Protein AF-A0A3M1CY57-F1 (afdb_monomer_lite)

Foldseek 3Di:
DQLCVQPPDLVSLLPDDPVCLVVNLVVVLVVLCVVCVVVPDDNPVSNVCSSVVSVCSNPDDPPVPPDDD

Radius of gyration: 12.47 Å; chains: 1; bounding box: 30×24×33 Å

Structure (mmCIF, N/CA/C/O backbone):
data_AF-A0A3M1CY57-F1
#
_entry.id   AF-A0A3M1CY57-F1
#
loop_
_atom_site.group_PDB
_atom_site.id
_atom_site.type_symbol
_atom_site.label_atom_id
_atom_site.label_alt_id
_atom_site.label_comp_id
_atom_site.label_asym_id
_atom_site.label_entity_id
_atom_site.label_seq_id
_atom_site.pdbx_PDB_ins_code
_atom_site.Cartn_x
_atom_site.Cartn_y
_atom_site.Cartn_z
_atom_site.occupancy
_atom_site.B_iso_or_equiv
_atom_site.auth_seq_id
_atom_site.auth_comp_id
_atom_site.auth_asym_id
_atom_site.auth_atom_id
_atom_site.pdbx_PDB_model_num
ATOM 1 N N . MET A 1 1 ? -9.401 13.927 -5.594 1.00 64.19 1 MET A N 1
ATOM 2 C CA . MET A 1 1 ? -8.105 14.078 -4.896 1.00 64.19 1 MET A CA 1
ATOM 3 C C . MET A 1 1 ? -7.546 12.672 -4.728 1.00 64.19 1 MET A C 1
ATOM 5 O O . MET A 1 1 ? -8.360 11.795 -4.469 1.00 64.19 1 MET A O 1
ATOM 9 N N . LYS A 1 2 ? -6.253 12.424 -4.973 1.00 88.75 2 LYS A N 1
ATOM 10 C CA . LYS A 1 2 ? -5.686 11.066 -4.864 1.00 88.75 2 LYS A CA 1
ATOM 11 C C . LYS A 1 2 ? -5.619 10.642 -3.396 1.00 88.75 2 LYS A C 1
ATOM 13 O O . LYS A 1 2 ? -5.203 11.446 -2.563 1.00 88.75 2 LYS A O 1
ATOM 18 N N . LEU A 1 3 ? -6.043 9.418 -3.089 1.00 96.56 3 LEU A N 1
ATOM 19 C CA . LEU A 1 3 ? -6.022 8.871 -1.729 1.00 96.56 3 LEU A CA 1
ATOM 20 C C . LEU A 1 3 ? -4.585 8.674 -1.242 1.00 96.56 3 LEU A C 1
ATOM 22 O O . LEU A 1 3 ? -4.263 9.045 -0.117 1.00 96.56 3 LEU A O 1
ATOM 26 N N . LEU A 1 4 ? -3.704 8.160 -2.105 1.00 97.19 4 LEU A N 1
ATOM 27 C CA . LEU A 1 4 ? -2.311 7.853 -1.774 1.00 97.19 4 LEU A CA 1
ATOM 28 C C . LEU A 1 4 ? -1.532 9.082 -1.281 1.00 97.19 4 LEU A C 1
ATOM 30 O O . LEU A 1 4 ? -0.675 8.962 -0.413 1.00 97.19 4 LEU A O 1
ATOM 34 N N . GLU A 1 5 ? -1.852 10.274 -1.789 1.00 96.56 5 GLU A N 1
ATOM 35 C CA . GLU A 1 5 ? -1.212 11.536 -1.385 1.00 96.56 5 GLU A CA 1
ATOM 36 C C . GLU A 1 5 ? -1.568 11.968 0.050 1.00 96.56 5 GLU A C 1
ATOM 38 O O . GLU A 1 5 ? -0.962 12.898 0.578 1.00 96.56 5 GLU A O 1
ATOM 43 N N . GLN A 1 6 ? -2.542 11.307 0.680 1.00 95.69 6 GLN A N 1
ATOM 44 C CA . GLN A 1 6 ? -3.011 11.593 2.038 1.00 95.69 6 GLN A CA 1
ATOM 45 C C . GLN A 1 6 ? -2.552 10.546 3.066 1.00 95.69 6 GLN A C 1
ATOM 47 O O . GLN A 1 6 ? -2.818 10.706 4.257 1.00 95.69 6 GLN A O 1
ATOM 52 N N . ILE A 1 7 ? -1.869 9.480 2.633 1.00 96.88 7 ILE A N 1
ATOM 53 C CA . ILE A 1 7 ? -1.430 8.385 3.504 1.00 96.88 7 ILE A CA 1
ATOM 54 C C . ILE A 1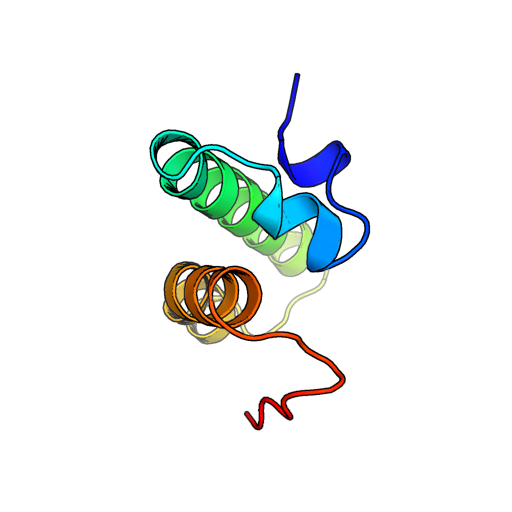 7 ? 0.039 8.582 3.878 1.00 96.88 7 ILE A C 1
ATOM 56 O O . ILE A 1 7 ? 0.937 8.312 3.083 1.00 96.88 7 ILE A O 1
ATOM 60 N N . PHE A 1 8 ? 0.290 9.019 5.113 1.00 96.06 8 PHE A N 1
ATOM 61 C CA . PHE A 1 8 ? 1.645 9.218 5.648 1.00 96.06 8 PHE A CA 1
ATOM 62 C C . PHE A 1 8 ? 2.022 8.164 6.695 1.00 96.06 8 PHE A C 1
ATOM 64 O O . PHE A 1 8 ? 3.187 8.044 7.074 1.00 96.06 8 PHE A O 1
ATOM 71 N N . SER A 1 9 ? 1.041 7.394 7.166 1.00 95.69 9 SER A N 1
ATOM 72 C CA . SER A 1 9 ? 1.215 6.350 8.171 1.00 95.69 9 SER A CA 1
ATOM 73 C C . SER A 1 9 ? 0.154 5.246 8.035 1.00 95.69 9 SER A C 1
ATOM 75 O O . SER A 1 9 ? -0.922 5.494 7.481 1.00 95.69 9 SER A O 1
ATOM 77 N N . PRO A 1 10 ? 0.377 4.043 8.606 1.00 95.44 10 PRO A N 1
ATOM 78 C CA . PRO A 1 10 ? -0.660 3.008 8.690 1.00 95.44 10 PRO A CA 1
ATOM 79 C C . PRO A 1 10 ? -1.935 3.472 9.416 1.00 95.44 10 PRO A C 1
ATOM 81 O O . PRO A 1 10 ? -3.017 2.944 9.174 1.00 95.44 10 PRO A O 1
ATOM 84 N N . LEU A 1 11 ? -1.837 4.481 10.291 1.00 95.81 11 LEU A N 1
ATOM 85 C CA . LEU A 1 11 ? -2.999 5.065 10.964 1.00 95.81 11 LEU A CA 1
ATOM 86 C C . LEU A 1 11 ? -3.898 5.848 10.005 1.00 95.81 11 LEU A C 1
ATOM 88 O O . LEU A 1 11 ? -5.102 5.907 10.231 1.00 95.81 11 LEU A O 1
ATOM 92 N N . ASP A 1 12 ? -3.341 6.447 8.953 1.00 97.06 12 ASP A N 1
ATOM 93 C CA . ASP A 1 12 ? -4.136 7.154 7.945 1.00 97.06 12 ASP A CA 1
ATOM 94 C C . ASP A 1 12 ? -4.906 6.168 7.071 1.00 97.06 12 ASP A C 1
ATOM 96 O O . ASP A 1 12 ? -6.076 6.392 6.776 1.00 97.06 12 ASP A O 1
ATOM 100 N N . LEU A 1 13 ? -4.287 5.025 6.761 1.00 96.75 13 LEU A N 1
ATOM 101 C CA . LEU A 1 13 ? -4.926 3.930 6.036 1.00 96.75 13 LEU A CA 1
ATOM 102 C C . LEU A 1 13 ? -6.178 3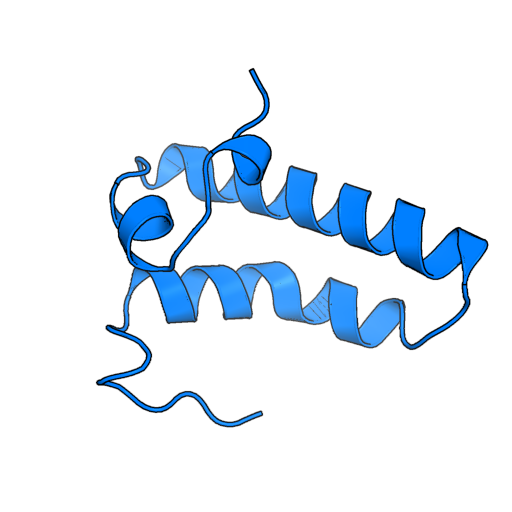.415 6.766 1.00 96.75 13 LEU A C 1
ATOM 104 O O . LEU A 1 13 ? -7.215 3.221 6.142 1.00 96.75 13 LEU A O 1
ATOM 108 N N . LYS A 1 14 ? -6.113 3.273 8.096 1.00 96.19 14 LYS A N 1
ATOM 109 C CA . LYS A 1 14 ? -7.244 2.832 8.936 1.00 96.19 14 LYS A CA 1
ATOM 110 C C . LYS A 1 14 ? -8.415 3.823 8.996 1.00 96.19 14 LYS A C 1
ATOM 112 O O . LYS A 1 14 ? -9.481 3.459 9.481 1.00 96.19 14 LYS A O 1
ATOM 117 N N . LYS A 1 15 ? -8.227 5.077 8.563 1.00 96.56 15 LYS A N 1
ATOM 118 C CA . LYS A 1 15 ? -9.302 6.088 8.503 1.00 96.56 15 LYS A CA 1
ATOM 119 C C . LYS A 1 15 ? -10.109 5.998 7.210 1.00 96.56 15 LYS A C 1
ATOM 121 O O . LYS A 1 15 ? -11.164 6.625 7.124 1.00 96.56 15 LYS A O 1
ATOM 126 N N . LEU A 1 16 ? -9.608 5.279 6.206 1.00 97.38 16 LEU A N 1
ATOM 127 C CA . LEU A 1 16 ? -10.319 5.105 4.950 1.00 97.38 16 LEU A CA 1
ATOM 128 C C . LEU A 1 16 ? -11.503 4.146 5.134 1.00 97.38 16 LEU A C 1
ATOM 130 O O . LEU A 1 16 ? -11.353 3.118 5.792 1.00 97.38 16 LEU A O 1
ATOM 134 N N . PRO A 1 17 ? -12.662 4.438 4.526 1.00 97.25 17 PRO A N 1
ATOM 135 C CA . PRO A 1 17 ? -13.709 3.446 4.319 1.00 97.25 17 PRO A CA 1
ATOM 136 C C . PRO A 1 17 ? -13.180 2.241 3.530 1.00 97.25 17 PRO A C 1
ATOM 138 O O . PRO A 1 17 ? -12.396 2.406 2.596 1.00 97.25 17 PRO A O 1
ATOM 141 N N . GLU A 1 18 ? -13.65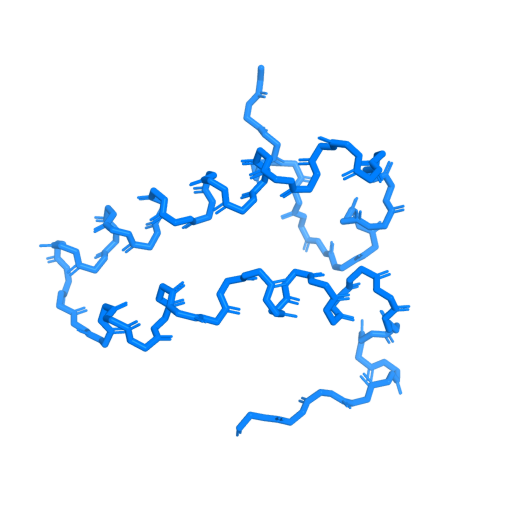2 1.036 3.854 1.00 96.88 18 GLU A N 1
ATOM 142 C CA . GLU A 1 18 ? -13.205 -0.212 3.212 1.00 96.88 18 GLU A CA 1
ATOM 143 C C . GLU A 1 18 ? -13.405 -0.198 1.684 1.00 96.88 18 GLU A C 1
ATOM 145 O O . GLU A 1 18 ? -12.540 -0.628 0.925 1.00 96.88 18 GLU A O 1
ATOM 150 N N . GLU A 1 19 ? -14.499 0.406 1.221 1.00 97.25 19 GLU A N 1
ATOM 151 C CA . GLU A 1 19 ? -14.819 0.62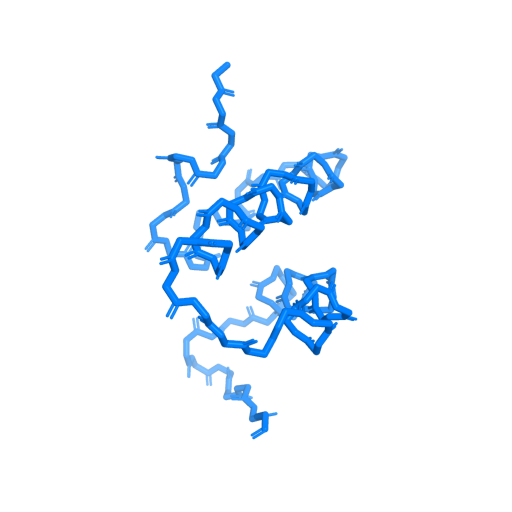8 -0.197 1.00 97.25 19 GLU A CA 1
ATOM 152 C C . GLU A 1 19 ? -13.782 1.477 -0.958 1.00 97.25 19 GLU A C 1
ATOM 154 O O . GLU A 1 19 ? -13.711 1.413 -2.183 1.00 97.25 19 GLU A O 1
ATOM 159 N N . GLN A 1 20 ? -12.946 2.252 -0.257 1.00 97.94 20 GLN A N 1
ATOM 160 C CA . GLN A 1 20 ? -11.876 3.050 -0.865 1.00 97.94 20 GLN A CA 1
ATOM 161 C C . GLN A 1 20 ? -10.545 2.292 -0.973 1.00 97.94 20 GLN A C 1
ATOM 163 O O . GLN A 1 20 ? -9.618 2.773 -1.630 1.00 97.94 20 GLN A O 1
ATOM 168 N N . LEU A 1 21 ? -10.423 1.105 -0.367 1.00 98.06 21 LEU A N 1
ATOM 169 C CA . LEU A 1 21 ? -9.171 0.342 -0.373 1.00 98.06 21 LEU A CA 1
ATOM 170 C C . LEU A 1 21 ? -8.802 -0.158 -1.772 1.00 98.06 21 LEU A C 1
ATOM 172 O O . LEU A 1 21 ? -7.627 -0.133 -2.133 1.00 98.06 21 LEU A O 1
ATOM 176 N N . GLU A 1 22 ? -9.783 -0.548 -2.589 1.00 97.94 22 GLU A N 1
ATOM 177 C CA . GLU A 1 22 ? -9.532 -0.954 -3.977 1.00 97.94 22 GLU A CA 1
ATOM 178 C C . GLU A 1 22 ? -8.963 0.209 -4.806 1.00 97.94 22 GLU A C 1
ATOM 180 O O . GLU A 1 22 ? -7.985 0.036 -5.541 1.00 97.94 22 GLU A O 1
ATOM 185 N N . GLN A 1 23 ? -9.510 1.417 -4.623 1.00 98.12 23 GLN A N 1
ATOM 186 C CA . GLN A 1 23 ? -8.987 2.624 -5.262 1.00 98.12 23 GLN A CA 1
ATOM 187 C C . GLN A 1 23 ? -7.546 2.901 -4.817 1.00 98.12 23 GLN A C 1
ATOM 189 O O . GLN A 1 23 ? -6.682 3.146 -5.661 1.00 98.12 23 GLN A O 1
ATOM 194 N N . LEU A 1 24 ? -7.264 2.830 -3.511 1.00 98.44 24 LEU A N 1
ATOM 195 C CA . LEU A 1 24 ? -5.915 3.040 -2.989 1.00 98.44 24 LEU A CA 1
ATOM 196 C C . LEU A 1 24 ? -4.913 2.030 -3.573 1.00 98.44 24 LEU A C 1
ATOM 198 O O . LEU A 1 24 ? -3.825 2.425 -3.990 1.00 98.44 24 LEU A O 1
ATOM 202 N N . CYS A 1 25 ? -5.276 0.746 -3.651 1.00 98.50 25 CYS A N 1
ATOM 203 C CA . CYS A 1 25 ? -4.443 -0.286 -4.275 1.00 98.50 25 CYS A CA 1
ATOM 204 C C . CYS A 1 25 ? -4.138 0.045 -5.744 1.00 98.50 25 CYS A C 1
ATOM 206 O O . CYS A 1 25 ? -2.995 -0.094 -6.183 1.00 98.50 25 CYS A O 1
ATOM 208 N N . GLY A 1 26 ? -5.129 0.544 -6.491 1.00 98.44 26 GLY A N 1
ATOM 209 C CA . GLY A 1 26 ? -4.936 1.047 -7.853 1.00 98.44 26 GLY A CA 1
ATOM 210 C C . GLY A 1 26 ? -3.895 2.165 -7.930 1.00 98.44 26 GLY A C 1
ATOM 211 O O . GLY A 1 26 ? -2.936 2.065 -8.695 1.00 98.44 26 GLY A O 1
ATOM 212 N N . GLU A 1 27 ? -4.026 3.183 -7.079 1.00 98.56 27 GLU A N 1
ATOM 213 C CA . GLU A 1 27 ? -3.087 4.309 -7.030 1.00 98.56 27 GLU A CA 1
ATOM 214 C C . GLU A 1 27 ? -1.658 3.872 -6.641 1.00 98.56 27 GLU A C 1
ATOM 216 O O . GLU A 1 27 ? -0.678 4.393 -7.184 1.00 98.56 27 GLU A O 1
ATOM 221 N N . ILE A 1 28 ? -1.519 2.890 -5.741 1.00 98.25 28 ILE A N 1
ATOM 222 C CA . ILE A 1 28 ? -0.223 2.302 -5.363 1.00 98.25 28 ILE A CA 1
ATOM 223 C C . ILE A 1 28 ? 0.399 1.551 -6.544 1.00 98.25 28 ILE A C 1
ATOM 225 O O . ILE A 1 28 ? 1.587 1.736 -6.819 1.00 98.25 28 ILE A O 1
ATOM 229 N N . ARG A 1 29 ? -0.378 0.738 -7.273 1.00 98.31 29 ARG A N 1
ATOM 230 C CA . ARG A 1 29 ? 0.108 0.021 -8.465 1.00 98.31 29 ARG A CA 1
ATOM 231 C C . ARG A 1 29 ? 0.619 0.992 -9.526 1.00 98.31 29 ARG A C 1
ATOM 233 O O . ARG A 1 29 ? 1.737 0.817 -10.011 1.00 98.31 29 ARG A O 1
ATOM 240 N N . ASP A 1 30 ? -0.137 2.049 -9.817 1.00 97.94 30 ASP A N 1
ATOM 241 C CA . ASP A 1 30 ? 0.276 3.087 -10.767 1.00 97.94 30 ASP A CA 1
ATOM 242 C C . ASP A 1 30 ? 1.583 3.762 -10.331 1.00 97.94 30 ASP A C 1
ATOM 244 O O . ASP A 1 30 ? 2.482 3.992 -11.145 1.00 97.94 30 ASP A O 1
ATOM 248 N N . ARG A 1 31 ? 1.734 4.029 -9.027 1.00 97.44 31 ARG A N 1
ATOM 249 C CA . ARG A 1 31 ? 2.965 4.601 -8.473 1.00 97.44 31 ARG A CA 1
ATOM 250 C C . ARG A 1 31 ? 4.157 3.653 -8.596 1.00 97.44 31 ARG A C 1
ATOM 252 O O . ARG A 1 31 ? 5.246 4.113 -8.938 1.00 97.44 31 ARG A O 1
ATOM 259 N N . ILE A 1 32 ? 3.974 2.360 -8.328 1.00 97.44 32 ILE A N 1
ATOM 260 C CA . ILE A 1 32 ? 5.027 1.345 -8.489 1.00 97.44 32 ILE A CA 1
ATOM 261 C C . ILE A 1 32 ? 5.482 1.301 -9.950 1.00 97.44 32 ILE A C 1
ATOM 263 O O . ILE A 1 32 ? 6.685 1.361 -10.205 1.00 97.44 32 ILE A O 1
ATOM 267 N N . VAL A 1 33 ? 4.545 1.255 -10.903 1.00 97.31 33 VAL A N 1
ATOM 268 C CA . VAL A 1 33 ? 4.866 1.249 -12.338 1.00 97.31 33 VAL A CA 1
ATOM 269 C C . VAL A 1 33 ? 5.654 2.502 -12.723 1.00 97.31 33 VAL A C 1
ATOM 271 O O . VAL A 1 33 ? 6.720 2.364 -13.316 1.00 97.31 33 VAL A O 1
ATOM 274 N N . ASP A 1 34 ? 5.193 3.698 -12.336 1.00 97.06 34 ASP A N 1
ATOM 275 C CA . ASP A 1 34 ? 5.854 4.970 -12.675 1.00 97.06 34 ASP A CA 1
ATOM 276 C C . ASP A 1 34 ? 7.291 5.070 -12.136 1.00 97.06 34 ASP A C 1
ATOM 278 O O . ASP A 1 34 ? 8.184 5.603 -12.800 1.00 97.06 34 ASP A O 1
ATOM 282 N N . VAL A 1 35 ? 7.529 4.564 -10.923 1.00 96.62 35 VAL A N 1
ATOM 283 C CA . VAL A 1 35 ? 8.853 4.605 -10.289 1.00 96.62 35 VAL A CA 1
ATOM 284 C C . VAL A 1 35 ? 9.777 3.548 -10.887 1.00 96.62 35 VAL A C 1
ATOM 286 O O . VAL A 1 35 ? 10.919 3.855 -11.237 1.00 96.62 35 VAL A O 1
ATOM 289 N N . VAL A 1 36 ? 9.308 2.307 -11.013 1.00 96.38 36 VAL A N 1
ATOM 290 C CA . VAL A 1 36 ? 10.141 1.186 -11.465 1.00 96.38 36 VAL A CA 1
ATOM 291 C C . VAL A 1 36 ? 10.433 1.281 -12.963 1.00 96.38 36 VAL A C 1
ATOM 293 O O . VAL A 1 36 ? 11.533 0.932 -13.380 1.00 96.38 36 VAL A O 1
ATOM 296 N N . SER A 1 37 ? 9.526 1.829 -13.779 1.00 95.12 37 SER A N 1
ATOM 297 C CA . SER A 1 37 ? 9.783 2.023 -15.214 1.00 95.12 37 SER A CA 1
ATOM 298 C C . SER A 1 37 ? 10.931 2.999 -15.494 1.00 95.12 37 SER A C 1
ATOM 300 O O . SER A 1 37 ? 11.553 2.917 -16.549 1.00 95.12 37 SER A O 1
ATOM 302 N N . LYS A 1 38 ? 11.210 3.928 -14.568 1.00 96.31 38 LYS A N 1
ATOM 303 C CA . LYS A 1 38 ? 12.285 4.929 -14.691 1.00 96.31 38 LYS A CA 1
ATOM 304 C C . LYS A 1 38 ? 13.603 4.457 -14.084 1.00 96.31 38 LYS A C 1
ATOM 306 O O . LYS A 1 38 ? 14.660 4.828 -14.580 1.00 96.31 38 LYS A O 1
ATOM 311 N N . ASN A 1 39 ? 13.537 3.666 -13.013 1.00 95.56 39 ASN A N 1
ATOM 312 C CA . ASN A 1 39 ? 14.704 3.327 -12.194 1.00 95.56 39 ASN A CA 1
ATOM 313 C C . ASN A 1 39 ? 15.139 1.852 -12.300 1.00 95.56 39 ASN A C 1
ATOM 315 O O . ASN A 1 39 ? 16.227 1.508 -11.847 1.00 95.56 39 ASN A O 1
ATOM 319 N N . GLY A 1 40 ? 14.315 0.978 -12.889 1.00 88.94 40 GLY A N 1
ATOM 320 C CA . GLY A 1 40 ? 14.480 -0.476 -12.805 1.00 88.94 40 GLY A CA 1
ATOM 321 C C . GLY A 1 40 ? 14.077 -1.038 -11.432 1.00 88.94 40 GLY A C 1
ATOM 322 O O . GLY A 1 40 ? 13.787 -0.291 -10.498 1.00 88.94 40 GLY A O 1
ATOM 323 N N . GLY A 1 41 ? 14.011 -2.370 -11.307 1.00 90.38 41 GLY A N 1
ATOM 324 C CA . GLY A 1 41 ? 13.663 -3.060 -10.055 1.00 90.38 41 GLY A CA 1
ATOM 325 C C . GLY A 1 41 ? 12.686 -4.228 -10.225 1.00 90.38 41 GLY A C 1
ATOM 326 O O . GLY A 1 41 ? 12.334 -4.621 -11.339 1.00 90.38 41 GLY A O 1
ATOM 327 N N . HIS A 1 42 ? 12.242 -4.798 -9.102 1.00 90.50 42 HIS A N 1
ATOM 328 C CA . HIS A 1 42 ? 11.373 -5.978 -9.073 1.00 90.50 42 HIS A CA 1
ATOM 329 C C . HIS A 1 42 ? 9.886 -5.632 -9.250 1.00 90.50 42 HIS A C 1
ATOM 331 O O . HIS A 1 42 ? 9.096 -5.692 -8.312 1.00 90.50 42 HIS A O 1
ATOM 337 N N . LEU A 1 43 ? 9.490 -5.294 -10.479 1.00 93.12 43 LEU A N 1
ATOM 338 C CA . LEU A 1 43 ? 8.122 -4.862 -10.786 1.00 93.12 43 LEU A CA 1
ATOM 339 C C . LEU A 1 43 ? 7.056 -5.914 -10.431 1.00 93.12 43 LEU A C 1
ATOM 341 O O . LEU A 1 43 ? 6.109 -5.621 -9.705 1.00 93.12 43 LEU A O 1
ATOM 345 N N . ALA A 1 44 ? 7.205 -7.139 -10.944 1.00 92.81 44 ALA A N 1
ATOM 346 C CA . ALA A 1 44 ? 6.165 -8.164 -10.846 1.00 92.81 44 ALA A CA 1
ATOM 347 C C . ALA A 1 44 ? 5.888 -8.595 -9.397 1.00 92.81 44 ALA A C 1
ATOM 349 O O . ALA A 1 44 ? 4.730 -8.726 -9.009 1.00 92.81 44 ALA A O 1
ATOM 350 N N . SER A 1 45 ? 6.936 -8.767 -8.584 1.00 93.62 45 SER A N 1
ATOM 351 C CA . SER A 1 45 ? 6.774 -9.133 -7.174 1.00 93.62 45 SER A CA 1
ATOM 352 C C . SER A 1 45 ? 6.149 -8.003 -6.363 1.00 93.62 45 SER A C 1
ATOM 354 O O . SER A 1 45 ? 5.292 -8.278 -5.535 1.00 93.62 45 SER A O 1
ATOM 356 N N . SER A 1 46 ? 6.521 -6.741 -6.619 1.00 95.25 46 SER A N 1
ATOM 357 C CA . SER A 1 46 ? 5.924 -5.593 -5.927 1.00 95.25 46 SER A CA 1
ATOM 358 C C . SER A 1 46 ? 4.448 -5.409 -6.274 1.00 95.25 46 SER A C 1
ATOM 360 O O . SER A 1 46 ? 3.657 -5.126 -5.382 1.00 95.25 46 SER A O 1
ATOM 362 N N . LEU A 1 47 ? 4.058 -5.602 -7.539 1.00 97.00 47 LEU A N 1
ATOM 363 C CA . LEU A 1 47 ? 2.653 -5.516 -7.948 1.00 97.00 47 LEU A CA 1
ATOM 364 C C . LEU A 1 47 ? 1.798 -6.645 -7.358 1.00 97.00 47 LEU A C 1
ATOM 366 O O . LEU A 1 47 ? 0.665 -6.394 -6.971 1.00 97.00 47 LEU A O 1
ATOM 370 N N . GLY A 1 48 ? 2.332 -7.867 -7.262 1.00 96.75 48 GLY A N 1
ATOM 371 C CA . GLY A 1 48 ? 1.579 -9.036 -6.790 1.00 96.75 48 GLY A CA 1
ATOM 372 C C . GLY A 1 48 ? 1.253 -9.053 -5.292 1.00 96.75 48 GLY A C 1
ATOM 373 O O . GLY A 1 48 ? 0.487 -9.910 -4.859 1.00 96.75 48 GLY A O 1
ATOM 374 N N . VAL A 1 49 ? 1.825 -8.143 -4.497 1.00 98.06 49 VAL A N 1
ATOM 375 C CA . VAL A 1 49 ? 1.629 -8.084 -3.035 1.00 98.06 49 VAL A CA 1
ATOM 376 C C . VAL A 1 49 ? 0.936 -6.806 -2.560 1.00 98.06 49 VAL A C 1
ATOM 378 O O . VAL A 1 49 ? 0.805 -6.617 -1.351 1.00 98.06 49 VAL A O 1
ATOM 381 N N . VAL A 1 50 ? 0.495 -5.922 -3.464 1.00 98.38 50 VAL A N 1
ATOM 382 C CA . VAL A 1 50 ? -0.101 -4.623 -3.097 1.00 98.38 50 VAL A CA 1
ATOM 383 C C . VAL A 1 50 ? -1.315 -4.806 -2.192 1.00 98.38 50 VAL A C 1
ATOM 385 O O . VAL A 1 50 ? -1.333 -4.280 -1.081 1.00 98.38 50 VAL A O 1
ATOM 388 N N . GLU A 1 51 ? -2.293 -5.595 -2.625 1.00 98.44 51 GLU A N 1
ATOM 389 C CA . GLU A 1 51 ? -3.547 -5.793 -1.899 1.00 98.44 51 GLU A CA 1
ATOM 390 C C . GLU A 1 51 ? -3.306 -6.481 -0.548 1.00 98.44 51 GLU A C 1
ATOM 392 O O . GLU A 1 51 ? -3.870 -6.071 0.466 1.00 98.44 51 GLU A O 1
ATOM 397 N N . LEU A 1 52 ? -2.400 -7.467 -0.503 1.00 98.31 52 LEU 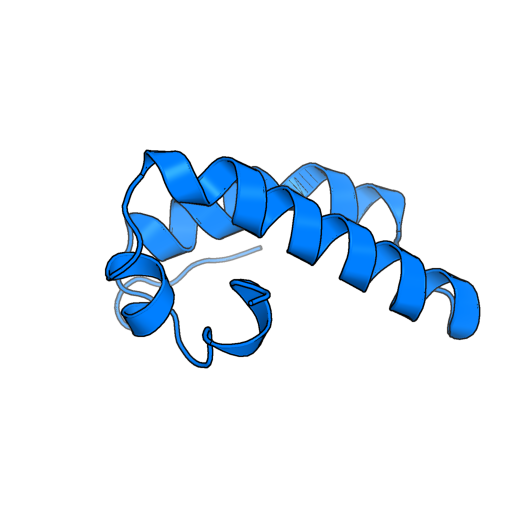A N 1
ATOM 398 C CA . LEU A 1 52 ? -1.997 -8.121 0.744 1.00 98.31 52 LEU A CA 1
ATOM 399 C C . LEU A 1 52 ? -1.351 -7.122 1.711 1.00 98.31 52 LEU A C 1
ATOM 401 O O . LEU A 1 52 ? -1.689 -7.095 2.890 1.00 98.31 52 LEU A O 1
ATOM 405 N N . THR A 1 53 ? -0.443 -6.280 1.219 1.00 98.19 53 THR A N 1
ATOM 406 C CA . THR A 1 53 ? 0.267 -5.291 2.040 1.00 98.19 53 THR A CA 1
ATOM 407 C C . THR A 1 53 ? -0.698 -4.259 2.619 1.00 98.19 53 THR A C 1
ATOM 409 O O . THR A 1 53 ? -0.636 -3.954 3.812 1.00 98.19 53 THR A O 1
ATOM 412 N N . VAL A 1 54 ? -1.625 -3.758 1.798 1.00 98.25 54 VAL A N 1
ATOM 413 C CA . VAL A 1 54 ? -2.678 -2.834 2.237 1.00 98.25 54 VAL A CA 1
ATOM 414 C C . VAL A 1 54 ? -3.576 -3.502 3.277 1.00 98.25 54 VAL A C 1
ATOM 416 O O . VAL A 1 54 ? -3.787 -2.926 4.341 1.00 98.25 54 VAL A O 1
ATOM 419 N N . ALA A 1 55 ? -4.037 -4.732 3.036 1.00 98.12 55 ALA A N 1
ATOM 420 C CA . ALA A 1 55 ? -4.876 -5.464 3.984 1.00 98.12 55 ALA A CA 1
ATOM 421 C C . ALA A 1 55 ? -4.171 -5.698 5.331 1.00 98.12 55 ALA A C 1
ATOM 423 O O . ALA A 1 55 ? -4.764 -5.471 6.387 1.00 98.12 55 ALA A O 1
ATOM 424 N N . LEU A 1 56 ? -2.889 -6.084 5.312 1.00 98.19 56 LEU A N 1
ATOM 425 C CA . LEU A 1 56 ? -2.098 -6.273 6.528 1.00 98.19 56 LEU A CA 1
ATOM 426 C C . LEU A 1 56 ? -1.985 -4.973 7.331 1.00 98.19 56 LEU A C 1
ATOM 428 O O . LEU A 1 56 ? -2.255 -4.979 8.529 1.00 98.19 56 LEU A O 1
ATOM 432 N N . HIS A 1 57 ? -1.651 -3.849 6.693 1.00 98.00 57 HIS A N 1
ATOM 433 C CA . HIS A 1 57 ? -1.557 -2.560 7.386 1.00 98.00 57 HIS A CA 1
ATOM 434 C C . HIS A 1 57 ? -2.918 -1.983 7.811 1.00 98.00 57 HIS A C 1
ATOM 436 O O . HIS A 1 57 ? -2.977 -1.219 8.776 1.00 98.00 57 HIS A O 1
ATOM 442 N N . TYR A 1 58 ? -4.006 -2.343 7.127 1.00 97.81 58 TYR A N 1
ATOM 443 C CA . TYR A 1 58 ? -5.360 -1.939 7.500 1.00 97.81 58 TYR A CA 1
ATOM 444 C C . TYR A 1 58 ? -5.838 -2.688 8.753 1.00 97.81 58 TYR A C 1
ATOM 446 O O . TYR A 1 58 ? -6.351 -2.078 9.692 1.00 97.81 58 TYR A O 1
ATOM 454 N N . VAL A 1 59 ? -5.598 -4.001 8.824 1.00 97.44 59 VAL A N 1
ATOM 455 C CA . VAL A 1 59 ? -6.043 -4.847 9.943 1.00 97.44 59 VAL A CA 1
ATOM 456 C C . VAL A 1 59 ? -5.098 -4.747 11.143 1.00 97.44 59 VAL A C 1
ATOM 458 O O . VAL A 1 59 ? -5.540 -4.432 12.248 1.00 97.44 59 VAL A O 1
ATOM 461 N N . PHE A 1 60 ? -3.793 -4.932 10.944 1.00 97.75 60 PHE A N 1
ATOM 462 C CA . PHE A 1 60 ? -2.801 -4.947 12.025 1.00 97.75 60 PHE A CA 1
ATOM 463 C C . PHE A 1 60 ? -2.305 -3.547 12.395 1.00 97.75 60 PHE A C 1
ATOM 465 O O . PHE A 1 60 ? -2.413 -2.594 11.623 1.00 97.75 60 PHE A O 1
ATOM 472 N N . ASN A 1 61 ? -1.761 -3.399 13.599 1.00 96.25 61 ASN A N 1
ATOM 473 C CA . ASN A 1 61 ? -1.239 -2.146 14.135 1.00 96.25 61 ASN A CA 1
ATOM 474 C C . ASN A 1 61 ? 0.291 -2.092 14.032 1.00 96.25 61 ASN A C 1
ATOM 476 O O . ASN A 1 61 ? 0.989 -1.978 15.036 1.00 96.25 61 ASN A O 1
ATOM 480 N N . SER A 1 62 ? 0.837 -2.150 12.817 1.00 94.62 62 SER A N 1
ATOM 481 C CA . SER A 1 62 ? 2.278 -1.957 12.594 1.00 94.62 62 SER A CA 1
ATOM 482 C C . SER A 1 62 ? 2.720 -0.538 13.011 1.00 94.62 62 SER A C 1
ATOM 484 O O . SER A 1 62 ? 2.045 0.427 12.639 1.00 94.62 62 SER A O 1
ATOM 486 N N . PRO A 1 63 ? 3.855 -0.369 13.726 1.00 94.44 63 PRO A N 1
ATOM 487 C CA . PRO A 1 63 ? 4.884 -1.381 14.007 1.00 94.44 63 PRO A CA 1
ATOM 488 C C . PRO A 1 63 ? 4.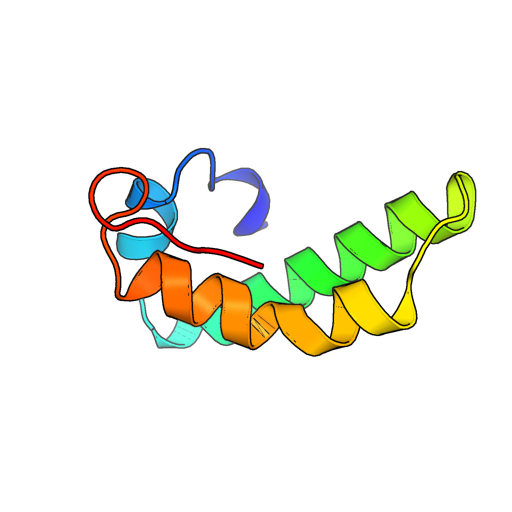709 -2.158 15.327 1.00 94.44 63 PRO A C 1
ATOM 490 O O . PRO A 1 63 ? 5.574 -2.966 15.649 1.00 94.44 63 PRO A O 1
ATOM 493 N N . ASN A 1 64 ? 3.639 -1.925 16.100 1.00 96.88 64 ASN A N 1
ATOM 494 C CA . ASN A 1 64 ? 3.388 -2.675 17.342 1.00 96.88 64 ASN A CA 1
ATOM 495 C C . ASN A 1 64 ? 3.149 -4.161 17.050 1.00 96.88 64 ASN A C 1
ATOM 497 O O . ASN A 1 64 ? 3.656 -5.012 17.775 1.00 96.88 64 ASN A O 1
ATOM 501 N N . ASP A 1 65 ? 2.416 -4.442 15.968 1.00 97.44 65 ASP A N 1
ATOM 502 C CA . ASP A 1 65 ? 2.298 -5.769 15.371 1.00 97.44 65 ASP A CA 1
ATOM 503 C C . ASP A 1 65 ? 3.370 -5.911 14.275 1.00 97.44 65 ASP A C 1
ATOM 505 O O . ASP A 1 65 ? 3.280 -5.225 13.247 1.00 97.44 65 ASP A O 1
ATOM 509 N N . PRO A 1 66 ? 4.403 -6.754 14.463 1.00 95.88 66 PRO A N 1
ATOM 510 C CA . PRO A 1 66 ? 5.455 -6.920 13.468 1.00 95.88 66 PRO A CA 1
ATOM 511 C C . PRO A 1 66 ? 4.932 -7.623 12.210 1.00 95.88 66 PRO A C 1
ATOM 513 O O . PRO A 1 66 ? 4.342 -8.700 12.292 1.00 95.88 66 PRO A O 1
ATOM 516 N N . ILE A 1 67 ? 5.216 -7.046 11.041 1.00 96.94 67 ILE A N 1
ATOM 517 C CA . ILE A 1 67 ? 4.990 -7.667 9.728 1.00 96.94 67 ILE A CA 1
ATOM 518 C C . ILE A 1 67 ? 6.361 -8.037 9.150 1.00 96.94 67 ILE A C 1
ATOM 520 O O . ILE A 1 67 ? 7.238 -7.180 9.052 1.00 96.94 67 ILE A O 1
ATOM 524 N N . VAL A 1 68 ? 6.549 -9.306 8.780 1.00 96.38 68 VAL A N 1
ATOM 525 C CA . VAL A 1 68 ? 7.810 -9.843 8.238 1.00 96.38 68 VAL A CA 1
ATOM 526 C C . VAL A 1 68 ? 7.581 -10.312 6.800 1.00 96.38 68 VAL A C 1
ATOM 528 O O . VAL A 1 68 ? 6.617 -11.036 6.552 1.00 96.38 68 VAL A O 1
ATOM 531 N N . TRP A 1 69 ? 8.463 -9.894 5.886 1.00 92.25 69 TRP A N 1
ATOM 532 C CA . TRP A 1 69 ? 8.470 -10.227 4.455 1.00 92.25 69 TRP A CA 1
ATOM 533 C C . TRP A 1 69 ? 9.724 -11.012 4.078 1.00 92.25 69 TRP A C 1
ATOM 535 O O . TRP A 1 69 ? 10.799 -10.686 4.635 1.00 92.25 69 TRP A O 1
#

Secondary structure (DSSP, 8-state):
--SGGG-SSHHHHTTS-GGGHHHHHHHHHHHHHHHHHHH---HHHHHTTHHHHHHHHHHS-TTTS----

pLDDT: mean 95.95, std 4.43, range [64.19, 98.56]

Sequence (69 aa):
MKLLEQIFSPLDLKKLPEEQLEQLCGEIRDRIVDVVSKNGGHLASSLGVVELTVALHYVFNSPNDPIVW